Protein AF-A0A820FUW3-F1 (afdb_monomer_lite)

Radius of gyration: 14.75 Å; chains: 1; bounding box: 36×30×37 Å

Secondary structure (DSSP, 8-state):
-----GGG--EEEE-HHHHSSS-SHHHHHTTHHHHHHTT--EEEEPP-SPBP-TT--TTT--TTSBS-TTS--TTT--SGGG-

InterPro domains:
  IPR006047 Glycosyl hydrolase family 13, catalytic domain [PF00128] (18-82)
  IPR017853 Glycoside hydrolase superfamily [SSF51445] (5-83)

Structure (mmCIF, N/CA/C/O backbone):
data_AF-A0A820FUW3-F1
#
_entry.id   AF-A0A820FUW3-F1
#
loop_
_atom_site.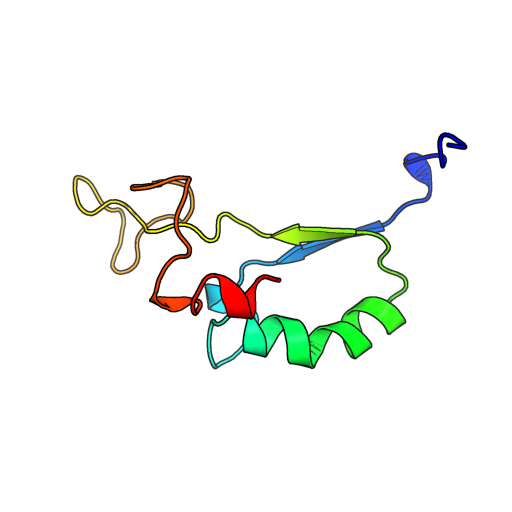group_PDB
_atom_site.id
_atom_site.type_symbol
_atom_site.label_atom_id
_atom_site.label_alt_id
_atom_site.label_comp_id
_atom_site.label_asym_id
_atom_site.label_entity_id
_atom_site.label_seq_id
_atom_site.pdbx_PDB_ins_code
_atom_site.Cartn_x
_atom_site.Cartn_y
_atom_site.Cartn_z
_atom_site.occupancy
_atom_site.B_iso_or_equiv
_atom_site.auth_seq_id
_atom_site.auth_comp_id
_atom_site.auth_asym_id
_atom_site.auth_atom_id
_atom_site.pdbx_PDB_model_num
ATOM 1 N N . MET A 1 1 ? -20.413 14.754 10.023 1.00 47.91 1 MET A N 1
ATOM 2 C CA . MET A 1 1 ? -19.173 13.973 10.208 1.00 47.91 1 MET A CA 1
ATOM 3 C C . MET A 1 1 ? -18.420 14.609 11.362 1.00 47.91 1 MET A C 1
ATOM 5 O O . MET A 1 1 ? -17.943 15.728 11.200 1.00 47.91 1 MET A O 1
ATOM 9 N N . ASN A 1 2 ? -18.424 13.989 12.546 1.00 55.31 2 ASN A N 1
ATOM 10 C CA . ASN A 1 2 ? -17.604 14.484 13.652 1.00 55.31 2 ASN A CA 1
ATOM 11 C C . ASN A 1 2 ? -16.146 14.422 13.195 1.00 55.31 2 ASN A C 1
ATOM 13 O O . ASN A 1 2 ? -15.715 13.403 12.659 1.00 55.31 2 ASN A O 1
ATOM 17 N N . LYS A 1 3 ? -15.406 15.527 13.329 1.00 59.78 3 LYS A N 1
ATOM 18 C CA . LYS A 1 3 ? -13.954 15.494 13.152 1.00 59.78 3 LYS A CA 1
ATOM 19 C C . LYS A 1 3 ? -13.394 14.702 14.329 1.00 59.78 3 LYS A C 1
ATOM 21 O O . LYS A 1 3 ? -13.122 15.281 15.376 1.00 59.78 3 LYS A O 1
ATOM 26 N N . GLU A 1 4 ? -13.298 13.386 14.160 1.00 68.00 4 GLU A N 1
ATOM 27 C CA . GLU A 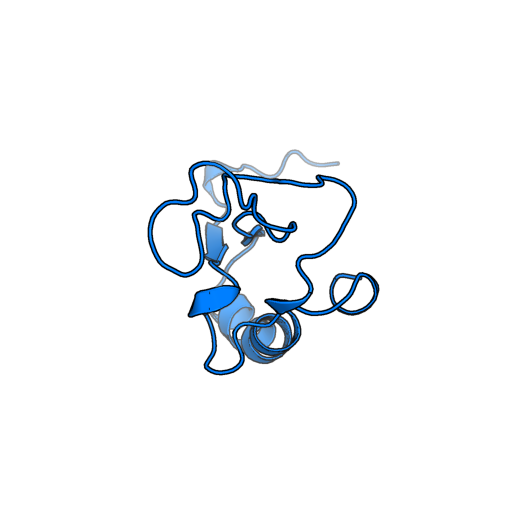1 4 ? -12.517 12.517 15.036 1.00 68.00 4 GLU A CA 1
ATOM 28 C C . GLU A 1 4 ? -11.145 13.167 15.251 1.00 68.00 4 GLU A C 1
ATOM 30 O O . GLU A 1 4 ? -10.513 13.674 14.314 1.00 68.00 4 GLU A O 1
ATOM 35 N N . ASN A 1 5 ? -10.709 13.239 16.505 1.00 85.06 5 ASN A N 1
ATOM 36 C CA . ASN A 1 5 ? -9.427 13.841 16.833 1.00 85.06 5 ASN A CA 1
ATOM 37 C C . ASN A 1 5 ? -8.311 12.911 16.342 1.00 85.06 5 ASN A C 1
ATOM 39 O O . ASN A 1 5 ? -7.972 11.944 17.016 1.00 85.06 5 ASN A O 1
ATOM 43 N N . ILE A 1 6 ? -7.704 13.245 15.199 1.00 89.44 6 ILE A N 1
ATOM 44 C CA . ILE A 1 6 ? -6.622 12.464 14.574 1.00 89.44 6 ILE A CA 1
ATOM 45 C C . ILE A 1 6 ? -5.431 12.182 15.498 1.00 89.44 6 ILE A C 1
ATOM 47 O O . ILE A 1 6 ? -4.653 11.279 15.219 1.00 89.44 6 ILE A O 1
ATOM 51 N N . ARG A 1 7 ? -5.278 12.929 16.603 1.00 91.81 7 ARG A N 1
ATOM 52 C CA . ARG A 1 7 ? -4.217 12.702 17.596 1.00 91.81 7 ARG A CA 1
ATOM 53 C C . ARG A 1 7 ? -4.379 11.395 18.376 1.00 91.81 7 ARG A C 1
ATOM 55 O O . ARG A 1 7 ? -3.410 10.962 18.986 1.00 91.81 7 ARG A O 1
ATOM 62 N N . ASN A 1 8 ? -5.571 10.799 18.361 1.00 92.75 8 ASN A N 1
ATOM 63 C CA . ASN A 1 8 ? -5.867 9.544 19.050 1.00 92.75 8 ASN A CA 1
ATOM 64 C C . ASN A 1 8 ? -6.005 8.354 18.086 1.00 92.75 8 ASN A C 1
ATOM 66 O O . ASN A 1 8 ? -6.353 7.269 18.535 1.00 92.75 8 ASN A O 1
ATOM 70 N N . LEU A 1 9 ? -5.766 8.562 16.787 1.00 94.62 9 LEU A N 1
ATOM 71 C CA . LEU A 1 9 ? -5.904 7.527 15.764 1.00 94.62 9 LEU A CA 1
ATOM 72 C C . LEU A 1 9 ? -4.546 6.892 15.456 1.00 94.62 9 LEU A C 1
ATOM 74 O O . LEU A 1 9 ? -3.523 7.578 15.390 1.00 94.62 9 LEU A O 1
ATOM 78 N N . SER A 1 10 ? -4.555 5.585 15.218 1.00 96.12 10 SER A N 1
ATOM 79 C CA . SER A 1 10 ? -3.381 4.783 14.890 1.00 96.12 10 SER A CA 1
ATOM 80 C C . SER A 1 10 ? -3.388 4.356 13.426 1.00 96.12 10 SER A C 1
ATOM 82 O O . SER A 1 10 ? -4.369 3.813 12.915 1.00 96.12 10 SER A O 1
ATOM 84 N N . PHE A 1 11 ? -2.256 4.568 12.755 1.00 97.25 11 PHE A N 1
ATOM 85 C CA . PHE A 1 11 ? -2.040 4.190 11.360 1.00 97.25 11 PHE A CA 1
ATOM 86 C C . PHE A 1 11 ? -1.088 2.999 11.271 1.00 97.25 11 PHE A C 1
ATOM 88 O O . PHE A 1 11 ? -0.037 2.987 11.913 1.00 97.25 11 PHE A O 1
ATOM 95 N N . TYR A 1 12 ? -1.414 2.032 10.417 1.00 98.31 12 TYR A N 1
ATOM 96 C CA . TYR A 1 12 ? -0.546 0.906 10.091 1.00 98.31 12 TYR A CA 1
ATOM 97 C C . TYR A 1 12 ? -0.172 0.951 8.611 1.00 98.31 12 TYR A C 1
ATOM 99 O O . TYR A 1 12 ? -1.028 0.840 7.732 1.00 98.31 12 TYR A O 1
ATOM 107 N N . CYS A 1 13 ? 1.115 1.158 8.337 1.00 98.50 13 CYS A N 1
ATOM 108 C CA . CYS A 1 13 ? 1.633 1.247 6.978 1.00 98.50 13 CYS A CA 1
ATOM 109 C C . CYS A 1 13 ? 2.046 -0.139 6.473 1.00 98.50 13 CYS A C 1
ATOM 111 O O . CYS A 1 13 ? 2.830 -0.830 7.128 1.00 98.50 13 CYS A O 1
ATOM 113 N N . ILE A 1 14 ? 1.532 -0.543 5.312 1.00 98.56 14 ILE A N 1
ATOM 114 C CA . ILE A 1 14 ? 1.747 -1.873 4.743 1.00 98.56 14 ILE A CA 1
ATOM 115 C C . ILE A 1 14 ? 2.436 -1.755 3.393 1.00 98.56 14 ILE A C 1
ATOM 117 O O . ILE A 1 14 ? 1.942 -1.115 2.464 1.00 98.56 14 ILE A O 1
ATOM 121 N N . TYR A 1 15 ? 3.556 -2.462 3.263 1.00 98.56 15 TYR A N 1
ATOM 122 C CA . TYR A 1 15 ? 4.146 -2.753 1.967 1.00 98.56 15 TYR A CA 1
ATOM 123 C C . TYR A 1 15 ? 3.662 -4.124 1.478 1.00 98.56 15 TYR A C 1
ATOM 125 O O . TYR A 1 15 ? 4.240 -5.145 1.846 1.00 98.56 15 TYR A O 1
ATOM 133 N N . THR A 1 16 ? 2.609 -4.143 0.650 1.00 98.31 16 THR A N 1
ATOM 134 C CA . THR A 1 16 ? 1.896 -5.356 0.189 1.00 98.31 16 THR A CA 1
ATOM 135 C C . THR A 1 16 ? 2.830 -6.470 -0.275 1.00 98.31 16 THR A C 1
ATOM 137 O O . THR A 1 16 ? 2.725 -7.598 0.202 1.00 98.31 16 THR A O 1
ATOM 140 N N . ARG A 1 17 ? 3.815 -6.133 -1.118 1.00 97.88 17 ARG A N 1
ATOM 141 C CA . ARG A 1 17 ? 4.822 -7.072 -1.639 1.00 97.88 17 ARG A CA 1
ATOM 142 C C . ARG A 1 17 ? 5.531 -7.887 -0.551 1.00 97.88 17 ARG A C 1
ATOM 144 O O . ARG A 1 17 ? 5.863 -9.043 -0.774 1.00 97.88 17 ARG A O 1
ATOM 151 N N . ASN A 1 18 ? 5.797 -7.269 0.597 1.00 98.19 18 ASN A N 1
ATOM 152 C CA . ASN A 1 18 ? 6.649 -7.822 1.648 1.00 98.19 18 ASN A CA 1
ATOM 153 C C . ASN A 1 18 ? 5.866 -8.217 2.908 1.00 98.19 18 ASN A C 1
ATOM 155 O O . ASN A 1 18 ? 6.463 -8.733 3.849 1.00 98.19 18 ASN A O 1
ATOM 159 N N . HIS A 1 19 ? 4.562 -7.946 2.957 1.00 98.31 19 HIS A N 1
ATOM 160 C CA . HIS A 1 19 ? 3.745 -8.180 4.145 1.00 98.31 19 HIS A CA 1
ATOM 161 C C . HIS A 1 19 ? 3.519 -9.673 4.412 1.00 98.31 19 HIS A C 1
ATOM 163 O O . HIS A 1 19 ? 3.610 -10.127 5.550 1.00 98.31 19 HIS A O 1
ATOM 169 N N . SER A 1 20 ? 3.270 -10.441 3.354 1.00 97.75 20 SER A N 1
ATOM 170 C CA . SER A 1 20 ? 3.011 -11.877 3.412 1.00 97.75 20 SER A CA 1
ATOM 171 C C . SER A 1 20 ? 3.934 -12.630 2.452 1.00 97.75 20 SER A C 1
ATOM 173 O O . SER A 1 20 ? 4.545 -12.042 1.560 1.00 97.75 20 SER A O 1
ATOM 175 N N . LYS A 1 21 ? 4.005 -13.960 2.590 1.00 97.56 21 LYS A N 1
ATOM 176 C CA . LYS A 1 21 ? 4.749 -14.809 1.642 1.00 97.56 21 LYS A CA 1
ATOM 177 C C . LYS A 1 21 ? 4.193 -14.741 0.216 1.00 97.56 21 LYS A C 1
ATOM 179 O O . LYS A 1 21 ? 4.952 -14.959 -0.720 1.00 97.56 21 LYS A O 1
ATOM 184 N N . SER A 1 22 ? 2.891 -14.485 0.058 1.00 97.25 22 SER A N 1
ATOM 185 C CA . SER A 1 22 ? 2.270 -14.358 -1.263 1.00 97.25 22 SER A CA 1
ATOM 186 C C . SER A 1 22 ? 2.545 -13.000 -1.908 1.00 97.25 22 SER A C 1
ATOM 188 O O . SER A 1 22 ? 2.531 -12.918 -3.128 1.00 97.25 22 SER A O 1
ATOM 190 N N . GLY A 1 23 ? 2.797 -11.946 -1.122 1.00 97.81 23 GLY A N 1
ATOM 191 C CA . GLY A 1 23 ? 3.065 -10.599 -1.639 1.00 97.81 23 GLY A CA 1
ATOM 192 C C . GLY A 1 23 ? 1.868 -9.939 -2.343 1.00 97.81 23 GLY A C 1
ATOM 193 O O . GLY A 1 23 ? 2.056 -9.030 -3.156 1.00 97.81 23 GLY A O 1
ATOM 194 N N . THR A 1 24 ? 0.649 -10.400 -2.042 1.00 98.31 24 THR A N 1
ATOM 195 C CA . THR A 1 24 ? -0.613 -10.000 -2.692 1.00 98.31 24 THR A CA 1
ATOM 196 C C . THR A 1 24 ? -1.552 -9.255 -1.750 1.00 98.31 24 THR A C 1
ATOM 198 O O . THR A 1 24 ? -1.395 -9.311 -0.528 1.00 98.31 24 THR A O 1
ATOM 201 N N . LEU A 1 25 ? -2.567 -8.599 -2.320 1.00 98.25 25 LEU A N 1
ATOM 202 C CA . LEU A 1 25 ? -3.665 -7.993 -1.565 1.00 98.25 25 LEU A CA 1
ATOM 203 C C . LEU A 1 25 ? -4.419 -9.035 -0.731 1.00 98.25 25 LEU A C 1
ATOM 205 O O . LEU A 1 25 ? -4.684 -8.771 0.437 1.00 98.25 25 LEU A O 1
ATOM 209 N N . GLN A 1 26 ? -4.646 -10.245 -1.256 1.00 98.12 26 GLN A N 1
ATOM 210 C CA . GLN A 1 26 ? -5.272 -11.324 -0.482 1.00 98.12 26 GLN A CA 1
ATOM 211 C C . GLN A 1 26 ? -4.480 -11.654 0.788 1.00 98.12 26 GLN A C 1
ATOM 213 O O . GLN A 1 26 ? -5.052 -11.785 1.863 1.00 98.12 26 GLN A O 1
ATOM 218 N N . GLY A 1 27 ? -3.147 -11.699 0.699 1.00 98.19 27 GLY A N 1
ATOM 219 C CA . GLY A 1 27 ? -2.313 -11.930 1.878 1.00 98.19 27 GLY A CA 1
ATOM 220 C C . GLY A 1 27 ? -2.371 -10.800 2.914 1.00 98.19 27 GLY A C 1
ATOM 221 O O . GLY A 1 27 ? -2.087 -11.049 4.080 1.00 98.19 27 GLY A O 1
ATOM 222 N N . VAL A 1 28 ? -2.730 -9.576 2.509 1.00 98.31 28 VAL A N 1
ATOM 223 C CA . VAL A 1 28 ? -3.046 -8.479 3.438 1.00 98.31 28 VAL A CA 1
ATOM 224 C C . VAL A 1 28 ? -4.441 -8.675 4.032 1.00 98.31 28 VAL A C 1
ATOM 226 O O . VAL A 1 28 ? -4.594 -8.555 5.245 1.00 98.31 28 VAL A O 1
ATOM 229 N N . ILE A 1 29 ? -5.437 -9.013 3.202 1.00 97.81 29 ILE A N 1
ATOM 230 C CA . ILE A 1 29 ? -6.830 -9.268 3.608 1.00 97.81 29 ILE A CA 1
ATOM 231 C C . ILE A 1 29 ? -6.892 -10.340 4.700 1.00 97.81 29 ILE A C 1
ATOM 233 O O . ILE A 1 29 ? -7.532 -10.134 5.733 1.00 97.81 29 ILE A O 1
ATOM 237 N N . ASP A 1 30 ? -6.165 -11.440 4.513 1.00 98.25 30 ASP A N 1
ATOM 238 C CA . ASP A 1 30 ? -6.124 -12.559 5.457 1.00 98.25 30 ASP A CA 1
ATOM 239 C C . ASP A 1 30 ? -5.574 -12.154 6.844 1.00 98.25 30 ASP A C 1
ATOM 241 O O . ASP A 1 30 ? -5.957 -12.744 7.857 1.00 98.25 30 ASP A O 1
ATOM 245 N N . ASP A 1 31 ? -4.709 -11.131 6.921 1.00 98.25 31 ASP A N 1
ATOM 246 C CA . ASP A 1 31 ? -4.109 -10.636 8.173 1.00 98.25 31 ASP A CA 1
ATOM 247 C C . ASP A 1 31 ? -4.868 -9.443 8.795 1.00 98.25 31 ASP A C 1
ATOM 249 O O . ASP A 1 31 ? -4.606 -9.066 9.944 1.00 98.25 31 ASP A O 1
ATOM 253 N N . LEU A 1 32 ? -5.867 -8.875 8.102 1.00 98.12 32 LEU A N 1
ATOM 254 C CA . LEU A 1 32 ? -6.692 -7.774 8.625 1.00 98.12 32 LEU A CA 1
ATOM 255 C C . LEU A 1 32 ? -7.291 -8.062 10.011 1.00 98.12 32 LEU A C 1
ATOM 257 O O . LEU A 1 32 ? -7.244 -7.165 10.858 1.00 98.12 32 LEU A O 1
ATOM 261 N N . PRO A 1 33 ? -7.787 -9.280 10.330 1.00 98.44 33 PRO A N 1
ATOM 262 C CA . PRO A 1 33 ? -8.290 -9.570 11.670 1.00 98.44 33 PRO A CA 1
ATOM 263 C C . PRO A 1 33 ? -7.233 -9.393 12.768 1.00 98.44 33 PRO A C 1
ATOM 265 O O . PRO A 1 33 ? -7.567 -8.998 13.885 1.00 98.44 33 PRO A O 1
ATOM 268 N N . ARG A 1 34 ? -5.956 -9.687 12.487 1.00 98.50 34 ARG A N 1
ATOM 269 C CA . ARG A 1 34 ? -4.858 -9.481 13.443 1.00 98.50 34 ARG A CA 1
ATOM 270 C C . ARG A 1 34 ? -4.553 -7.995 13.606 1.00 98.50 34 ARG A C 1
ATOM 272 O O . ARG A 1 34 ? -4.399 -7.551 14.740 1.00 98.50 34 ARG A O 1
ATOM 279 N N . ILE A 1 35 ? -4.500 -7.245 12.504 1.00 98.31 35 ILE A N 1
ATOM 280 C CA . ILE A 1 35 ? -4.248 -5.794 12.503 1.00 98.31 35 ILE A CA 1
ATOM 281 C C . ILE A 1 35 ? -5.359 -5.055 13.263 1.00 98.31 35 ILE A C 1
ATOM 283 O O . ILE A 1 35 ? -5.066 -4.221 14.116 1.00 98.31 35 ILE A O 1
ATOM 287 N N . ALA A 1 36 ? -6.624 -5.425 13.051 1.00 97.50 36 ALA A N 1
ATOM 288 C CA . ALA A 1 36 ? -7.756 -4.858 13.782 1.00 97.50 36 ALA A CA 1
ATOM 289 C C . ALA A 1 36 ? -7.653 -5.112 15.299 1.00 97.50 36 ALA A C 1
ATOM 291 O O . ALA A 1 36 ? -7.869 -4.204 16.100 1.00 97.50 36 ALA A O 1
ATOM 292 N N . ARG A 1 37 ? -7.235 -6.319 15.720 1.00 98.44 37 ARG A N 1
ATOM 293 C CA . ARG A 1 37 ? -7.008 -6.641 17.144 1.00 98.44 37 ARG A CA 1
ATOM 294 C C . ARG A 1 37 ? -5.878 -5.837 17.795 1.00 98.44 37 ARG A C 1
ATOM 296 O O . ARG A 1 37 ? -5.830 -5.779 19.019 1.00 98.44 37 ARG A O 1
ATOM 303 N N . MET A 1 38 ? -4.986 -5.220 17.017 1.00 98.06 38 MET A N 1
ATOM 304 C CA . MET A 1 38 ? -3.954 -4.314 17.541 1.00 98.06 38 MET A CA 1
ATOM 305 C C . MET A 1 38 ? -4.499 -2.915 17.884 1.00 98.06 38 MET A C 1
ATOM 307 O O . MET A 1 38 ? -3.748 -2.113 18.431 1.00 98.06 38 MET A O 1
ATOM 311 N N . GLY A 1 39 ? -5.766 -2.612 17.570 1.00 97.12 39 GLY A N 1
ATOM 312 C CA . GLY A 1 39 ? -6.354 -1.284 17.775 1.00 97.12 39 GLY A CA 1
ATOM 313 C C . GLY A 1 39 ? -5.950 -0.266 16.705 1.00 97.12 39 GLY A C 1
ATOM 314 O O . GLY A 1 39 ? -5.827 0.916 17.000 1.00 97.12 39 GLY A O 1
ATOM 315 N N . ILE A 1 40 ? -5.679 -0.727 15.480 1.00 98.12 40 ILE A N 1
ATOM 316 C CA . ILE A 1 40 ? -5.372 0.141 14.338 1.00 98.12 40 ILE A CA 1
ATOM 317 C C . ILE A 1 40 ? -6.667 0.684 13.734 1.00 98.12 40 ILE A C 1
ATOM 319 O O . ILE A 1 40 ? -7.564 -0.092 13.408 1.00 98.12 40 ILE A O 1
ATOM 323 N N . ASP A 1 41 ? -6.714 1.996 13.511 1.00 96.38 41 ASP A N 1
ATOM 324 C CA . ASP A 1 41 ? -7.868 2.682 12.923 1.00 96.38 41 ASP A CA 1
ATOM 325 C C . ASP A 1 41 ? -7.768 2.783 11.396 1.00 96.38 41 ASP A C 1
ATOM 327 O O . ASP A 1 41 ? -8.765 2.648 10.689 1.00 96.38 41 ASP A O 1
ATOM 331 N N . PHE A 1 42 ? -6.558 3.011 10.871 1.00 96.88 42 PHE A N 1
ATOM 332 C CA . PHE A 1 42 ? -6.328 3.217 9.440 1.00 96.88 42 PHE A CA 1
ATOM 333 C C . PHE A 1 42 ? -5.190 2.363 8.906 1.00 96.88 42 PHE A C 1
ATOM 335 O O . PHE A 1 42 ? -4.108 2.279 9.491 1.00 96.88 42 PHE A O 1
ATOM 342 N N . ILE A 1 43 ? -5.405 1.808 7.717 1.00 97.88 43 ILE A N 1
ATOM 343 C CA . ILE A 1 43 ? -4.357 1.165 6.933 1.00 97.88 43 ILE A CA 1
ATOM 344 C C . ILE A 1 43 ? -3.892 2.130 5.853 1.00 97.88 43 ILE A C 1
ATOM 346 O O . ILE A 1 43 ? -4.690 2.669 5.088 1.00 97.88 43 ILE A O 1
ATOM 350 N N . TRP A 1 44 ? -2.580 2.320 5.777 1.00 98.31 44 TRP A N 1
ATOM 351 C CA . TRP A 1 44 ? -1.932 3.033 4.689 1.00 98.31 44 TRP A CA 1
ATOM 352 C C . TRP A 1 44 ? -1.151 2.035 3.839 1.00 98.31 44 TRP A C 1
ATOM 354 O O . TRP A 1 44 ? -0.138 1.493 4.271 1.00 98.31 44 TRP A O 1
ATOM 364 N N . LEU A 1 45 ? -1.611 1.786 2.617 1.00 98.31 45 LEU A N 1
ATOM 365 C CA . LEU A 1 45 ? -0.851 0.981 1.668 1.00 98.31 45 LEU A CA 1
ATOM 366 C C . LEU A 1 45 ? 0.232 1.835 1.003 1.00 98.31 45 LEU A C 1
ATOM 368 O O . LEU A 1 45 ? -0.030 2.953 0.545 1.00 98.31 45 LEU A O 1
ATOM 372 N N . LEU A 1 46 ? 1.440 1.283 0.889 1.00 98.44 46 LEU A N 1
ATOM 373 C CA . LEU A 1 46 ? 2.392 1.762 -0.113 1.00 98.44 46 LEU A CA 1
ATOM 374 C C . LEU A 1 46 ? 1.790 1.599 -1.522 1.00 98.44 46 LEU A C 1
ATOM 376 O O . LEU A 1 46 ? 0.845 0.825 -1.679 1.00 98.44 46 LEU A O 1
ATOM 380 N N . PRO A 1 47 ? 2.301 2.302 -2.554 1.00 98.44 47 PRO A N 1
ATOM 381 C CA . PRO A 1 47 ? 1.703 2.235 -3.882 1.00 98.44 47 PRO A CA 1
ATOM 382 C C . PRO A 1 47 ? 1.531 0.798 -4.383 1.00 98.44 47 PRO A C 1
ATOM 384 O O . PRO A 1 47 ? 2.475 0.007 -4.371 1.00 98.44 47 PRO A O 1
ATOM 387 N N . ILE A 1 48 ? 0.318 0.495 -4.841 1.00 98.19 48 ILE A N 1
ATOM 388 C CA . ILE A 1 48 ? -0.102 -0.830 -5.321 1.00 98.19 48 ILE A CA 1
ATOM 389 C C . ILE A 1 48 ? -0.221 -0.883 -6.848 1.00 98.19 48 ILE A C 1
ATOM 391 O O . ILE A 1 48 ? -0.822 -1.802 -7.390 1.00 98.19 48 ILE A O 1
ATOM 395 N N . ASN A 1 49 ? 0.325 0.113 -7.543 1.00 98.56 49 ASN A N 1
ATOM 396 C CA . ASN A 1 49 ? 0.233 0.283 -8.991 1.00 98.56 49 ASN A CA 1
ATOM 397 C C . ASN A 1 49 ? 1.409 -0.385 -9.735 1.00 98.56 49 ASN A C 1
ATOM 399 O O . ASN A 1 49 ? 2.460 -0.613 -9.128 1.00 98.56 49 ASN A O 1
ATOM 403 N N . PRO A 1 50 ? 1.288 -0.663 -11.050 1.00 98.31 50 PRO A N 1
ATOM 404 C CA . PRO A 1 50 ? 2.390 -1.179 -11.860 1.00 98.31 50 PRO A CA 1
ATOM 405 C C . PRO A 1 50 ? 3.653 -0.312 -11.778 1.00 98.31 50 PRO A C 1
ATOM 407 O O . PRO A 1 50 ? 3.585 0.920 -11.795 1.00 98.31 50 PRO A O 1
ATOM 410 N N . ILE A 1 51 ? 4.818 -0.963 -11.737 1.00 98.19 51 ILE A N 1
ATOM 411 C CA . ILE A 1 51 ? 6.125 -0.312 -11.568 1.00 98.19 51 ILE A CA 1
ATOM 412 C C . ILE A 1 51 ? 6.824 -0.123 -12.917 1.00 98.19 51 ILE A C 1
ATOM 414 O O . ILE A 1 51 ? 6.953 -1.056 -13.711 1.00 98.19 51 ILE A O 1
ATOM 418 N N . GLY A 1 52 ? 7.363 1.075 -13.136 1.00 97.81 52 GLY A N 1
ATOM 419 C CA . GLY A 1 52 ? 8.137 1.456 -14.311 1.00 97.81 52 GLY A CA 1
ATOM 420 C C . GLY A 1 52 ? 9.338 0.544 -14.588 1.00 97.81 52 GLY A C 1
ATOM 421 O O . GLY A 1 52 ? 9.994 0.021 -13.679 1.00 97.81 52 GLY A O 1
ATOM 422 N N . LEU A 1 53 ? 9.619 0.348 -15.879 1.00 96.94 53 LEU A N 1
ATOM 423 C CA . LEU A 1 53 ? 10.740 -0.469 -16.361 1.00 96.94 53 LEU A CA 1
ATOM 424 C C . LEU A 1 53 ? 11.998 0.378 -16.611 1.00 96.94 53 LEU A C 1
ATOM 426 O O . LEU A 1 53 ? 13.101 -0.010 -16.234 1.00 96.94 53 LEU A O 1
ATOM 430 N N . THR A 1 54 ? 11.838 1.551 -17.226 1.00 97.62 54 THR A N 1
ATOM 431 C CA . THR A 1 54 ? 12.949 2.454 -17.554 1.00 97.62 54 THR A CA 1
ATOM 432 C C . THR A 1 54 ? 13.589 3.014 -16.287 1.00 97.62 54 THR A C 1
ATOM 434 O O . THR A 1 54 ? 12.889 3.519 -15.411 1.00 97.62 54 THR A O 1
ATOM 437 N N . ASN A 1 55 ? 14.924 2.952 -16.193 1.00 97.31 55 ASN A N 1
ATOM 438 C CA . ASN A 1 55 ? 15.702 3.403 -15.028 1.00 97.31 55 ASN A CA 1
ATOM 439 C C . ASN A 1 55 ? 15.275 2.742 -13.702 1.00 97.31 55 ASN A C 1
ATOM 441 O O . ASN A 1 55 ? 15.401 3.333 -12.624 1.00 97.31 55 ASN A O 1
ATOM 445 N N . ARG A 1 56 ? 14.757 1.509 -13.775 1.00 97.62 56 ARG A N 1
ATOM 446 C CA . ARG A 1 56 ? 14.358 0.728 -12.606 1.00 97.62 56 ARG A CA 1
ATOM 447 C C . ARG A 1 56 ? 15.554 0.490 -11.681 1.00 97.62 56 ARG A C 1
ATOM 449 O O . ARG A 1 56 ? 16.612 0.037 -12.108 1.00 97.62 56 ARG A O 1
ATOM 456 N N . LYS A 1 57 ? 15.355 0.750 -10.386 1.00 97.81 57 LYS A N 1
ATOM 457 C CA . LYS A 1 57 ? 16.329 0.427 -9.335 1.00 97.81 57 LYS A CA 1
ATOM 458 C C . LYS A 1 57 ? 16.132 -1.005 -8.840 1.00 97.81 57 LYS A C 1
ATOM 460 O O . LYS A 1 57 ? 15.036 -1.358 -8.407 1.00 97.81 57 LYS A O 1
ATOM 465 N N . GLY A 1 58 ? 17.203 -1.796 -8.839 1.00 96.19 58 GLY A N 1
ATOM 466 C CA . GLY A 1 58 ? 17.161 -3.195 -8.408 1.00 96.19 58 GLY A CA 1
ATOM 467 C C . GLY A 1 58 ? 16.317 -4.079 -9.332 1.00 96.19 58 GLY A C 1
ATOM 468 O O . GLY A 1 58 ? 16.015 -3.711 -10.464 1.00 96.19 58 GLY A O 1
ATOM 469 N N . THR A 1 59 ? 15.933 -5.257 -8.842 1.00 94.56 59 THR A N 1
ATOM 470 C CA . THR A 1 59 ? 15.214 -6.270 -9.634 1.00 94.56 59 THR A CA 1
ATOM 471 C C . THR A 1 59 ? 13.729 -5.937 -9.800 1.00 94.56 59 THR A C 1
ATOM 473 O O . THR A 1 59 ? 13.213 -5.902 -10.918 1.00 94.56 59 THR A O 1
ATOM 476 N N . LEU A 1 60 ? 13.048 -5.642 -8.690 1.00 95.12 60 LEU A N 1
ATOM 477 C CA . 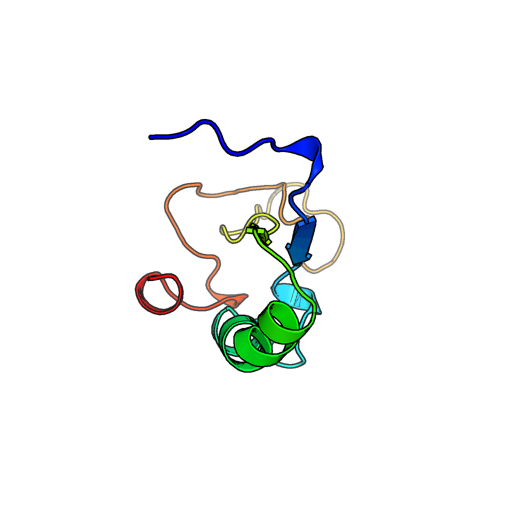LEU A 1 60 ? 11.593 -5.458 -8.644 1.00 95.12 60 LEU A CA 1
ATOM 478 C C . LEU A 1 60 ? 11.136 -3.992 -8.739 1.00 95.12 60 LEU A C 1
ATOM 480 O O . LEU A 1 60 ? 9.942 -3.724 -8.871 1.00 95.12 60 LEU A O 1
ATOM 484 N N . GLY A 1 61 ? 12.070 -3.039 -8.664 1.00 97.25 61 GLY A N 1
ATOM 485 C CA . GLY A 1 61 ? 11.773 -1.608 -8.694 1.00 97.25 61 GLY A CA 1
ATOM 486 C C . GLY A 1 61 ? 11.152 -1.052 -7.409 1.00 97.25 61 GLY A C 1
ATOM 487 O O . GLY A 1 61 ? 10.685 -1.781 -6.530 1.00 97.25 61 GLY A O 1
ATOM 488 N N . SER A 1 62 ? 11.164 0.279 -7.312 1.00 97.81 62 SER A N 1
ATOM 489 C CA . SER A 1 62 ? 10.495 1.019 -6.238 1.00 97.81 62 SER A CA 1
ATOM 490 C C . SER A 1 62 ? 8.988 1.079 -6.505 1.00 97.81 62 SER A C 1
ATOM 492 O O . SER A 1 62 ? 8.618 1.429 -7.628 1.00 97.81 62 SER A O 1
ATOM 494 N N . PRO A 1 63 ? 8.117 0.846 -5.503 1.00 97.75 63 PRO A N 1
ATOM 495 C CA . PRO A 1 63 ? 6.670 1.011 -5.672 1.00 97.75 63 PRO A CA 1
ATOM 496 C C . PRO A 1 63 ? 6.295 2.456 -6.048 1.00 97.75 63 PRO A C 1
ATOM 498 O O . PRO A 1 6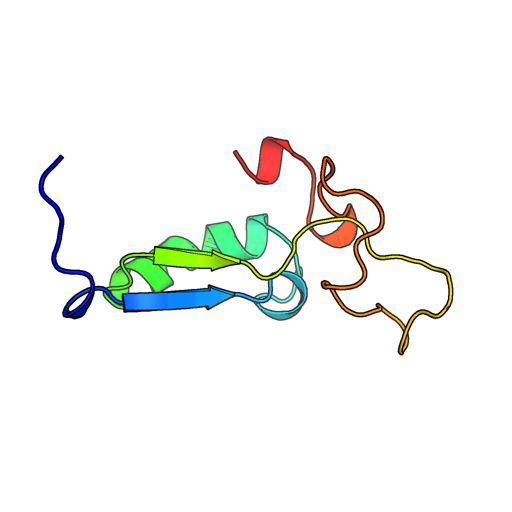3 ? 5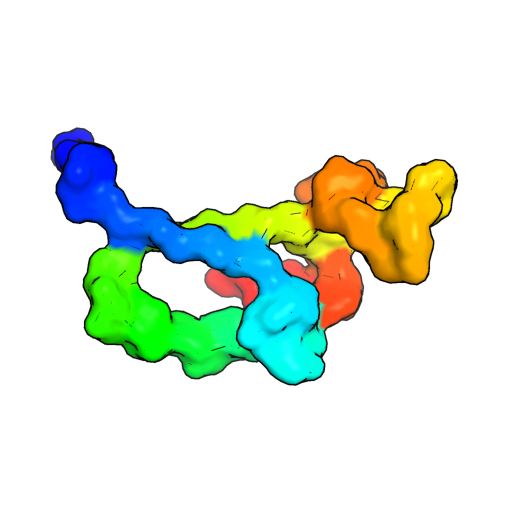.273 2.696 -6.674 1.00 97.75 63 PRO A O 1
ATOM 501 N N . TYR A 1 64 ? 7.156 3.430 -5.744 1.00 98.19 64 TYR A N 1
ATOM 502 C CA . TYR A 1 64 ? 6.942 4.840 -6.081 1.00 98.19 64 TYR A CA 1
ATOM 503 C C . TYR A 1 64 ? 7.284 5.206 -7.533 1.00 98.19 64 TYR A C 1
ATOM 505 O O . TYR A 1 64 ? 6.973 6.309 -7.975 1.00 98.19 64 TYR A O 1
ATOM 513 N N . SER A 1 65 ? 7.921 4.314 -8.293 1.00 98.19 65 SER A N 1
ATOM 514 C CA . SER A 1 65 ? 8.179 4.520 -9.722 1.00 98.19 65 SER A CA 1
ATOM 515 C C . SER A 1 65 ? 6.979 4.033 -10.532 1.00 98.19 65 SER A C 1
ATOM 517 O O . SER A 1 65 ? 7.069 3.026 -11.223 1.00 98.19 65 SER A O 1
ATOM 519 N N . ILE A 1 66 ? 5.842 4.716 -10.401 1.00 98.38 66 ILE A N 1
ATOM 520 C CA . ILE A 1 66 ? 4.549 4.260 -10.930 1.00 98.38 66 ILE A CA 1
ATOM 521 C C . ILE A 1 66 ? 4.492 4.418 -12.452 1.00 98.38 66 ILE A C 1
ATOM 523 O O . ILE A 1 66 ? 4.794 5.481 -12.991 1.00 98.38 66 ILE A O 1
ATOM 527 N N . ASN A 1 67 ? 4.084 3.35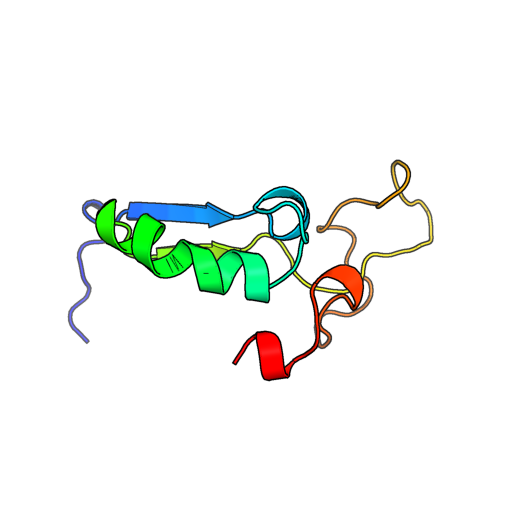4 -13.144 1.00 98.06 67 ASN A N 1
ATOM 528 C CA . ASN A 1 67 ? 3.862 3.347 -14.588 1.00 98.06 67 ASN A CA 1
ATOM 529 C C . ASN A 1 67 ? 2.421 3.723 -14.964 1.00 98.06 67 ASN A C 1
ATOM 531 O O . ASN A 1 67 ? 2.224 4.459 -15.927 1.00 98.06 67 ASN A O 1
ATOM 535 N N . ASN A 1 68 ? 1.431 3.255 -14.199 1.00 97.94 68 ASN A N 1
ATOM 536 C CA . ASN A 1 68 ? 0.020 3.544 -14.443 1.00 97.94 68 ASN A CA 1
ATOM 537 C C . ASN A 1 68 ? -0.749 3.707 -13.124 1.00 97.94 68 ASN A C 1
ATOM 539 O O . ASN A 1 68 ? -0.936 2.749 -12.384 1.00 97.94 68 ASN A O 1
ATOM 543 N N . PHE A 1 69 ? -1.236 4.916 -12.840 1.00 97.75 69 PHE A N 1
ATOM 544 C CA . PHE A 1 69 ? -1.958 5.230 -11.599 1.00 97.75 69 PHE A CA 1
ATOM 545 C C . PHE A 1 69 ? -3.375 4.638 -11.514 1.00 97.75 69 PHE A C 1
ATOM 547 O O . PHE A 1 69 ? -4.000 4.722 -10.459 1.00 97.75 69 PHE A O 1
ATOM 554 N N . ARG A 1 70 ? -3.913 4.092 -12.611 1.00 96.81 70 ARG A N 1
ATOM 555 C CA . ARG A 1 70 ? -5.299 3.594 -12.689 1.00 96.81 70 ARG A CA 1
ATOM 556 C C . ARG A 1 70 ? -5.415 2.076 -12.593 1.00 96.81 70 ARG A C 1
ATOM 558 O O . ARG A 1 70 ? -6.526 1.558 -12.605 1.00 96.81 70 ARG A O 1
ATOM 565 N N . GLU A 1 71 ? -4.291 1.377 -12.509 1.00 97.56 71 GLU A N 1
ATOM 566 C CA . GLU A 1 71 ? -4.235 -0.084 -12.500 1.00 97.56 71 GLU A CA 1
ATOM 567 C C . GLU A 1 71 ? -3.643 -0.606 -11.194 1.00 97.56 71 GLU A C 1
ATOM 569 O O . GLU A 1 71 ? -2.840 0.072 -10.547 1.00 97.56 71 GLU A O 1
ATOM 574 N N . ILE A 1 72 ? -4.019 -1.833 -10.835 1.00 98.06 72 ILE A N 1
ATOM 575 C CA . ILE A 1 72 ? -3.351 -2.617 -9.797 1.00 98.06 72 ILE A CA 1
ATOM 576 C C . ILE A 1 72 ? -2.135 -3.305 -10.415 1.00 98.06 72 ILE A C 1
ATOM 578 O O . ILE A 1 72 ? -2.190 -3.787 -11.545 1.00 98.06 72 ILE A O 1
ATOM 582 N N . ASN A 1 73 ? -1.021 -3.332 -9.683 1.00 97.69 73 ASN A N 1
ATOM 583 C CA . ASN A 1 73 ? 0.149 -4.109 -10.059 1.00 97.69 73 ASN A CA 1
ATOM 584 C C . ASN A 1 73 ? -0.254 -5.590 -10.138 1.00 97.69 73 ASN A C 1
ATOM 586 O O . ASN A 1 73 ? -0.667 -6.130 -9.110 1.00 97.69 73 ASN A O 1
ATOM 590 N N . PRO A 1 74 ? -0.084 -6.270 -11.284 1.00 96.38 74 PRO A N 1
ATOM 591 C CA . PRO A 1 74 ? -0.431 -7.684 -11.414 1.00 96.38 74 PRO A CA 1
ATOM 592 C C . PRO A 1 74 ? 0.279 -8.599 -10.404 1.00 96.38 74 PRO A C 1
ATOM 594 O O . PRO A 1 74 ? -0.241 -9.660 -10.078 1.00 96.38 74 PRO A O 1
ATOM 597 N N . GLU A 1 75 ? 1.439 -8.188 -9.866 1.00 95.50 75 GLU A N 1
ATOM 598 C CA . GLU A 1 75 ? 2.119 -8.901 -8.768 1.00 95.50 75 GLU A CA 1
ATOM 599 C C . GLU A 1 75 ? 1.301 -8.923 -7.464 1.00 95.50 75 GLU A C 1
ATOM 601 O O . GLU A 1 75 ? 1.536 -9.769 -6.606 1.00 95.50 75 GLU A O 1
ATOM 606 N N . HIS A 1 76 ? 0.372 -7.982 -7.285 1.00 97.44 76 HIS A N 1
ATOM 607 C CA . HIS A 1 76 ? -0.457 -7.870 -6.086 1.00 97.44 76 HIS A CA 1
ATOM 608 C C . HIS A 1 76 ? -1.852 -8.476 -6.245 1.00 97.44 76 HIS A C 1
ATOM 610 O O . HIS A 1 76 ? -2.496 -8.724 -5.224 1.00 97.44 76 HIS A O 1
ATOM 616 N N . GLY A 1 77 ? -2.300 -8.714 -7.479 1.00 95.81 77 GLY A N 1
ATOM 617 C CA . GLY A 1 77 ? -3.648 -9.171 -7.800 1.00 95.81 77 GLY A CA 1
ATOM 618 C C . GLY A 1 77 ? -4.294 -8.327 -8.898 1.00 95.81 77 GLY A C 1
ATOM 619 O O . GLY A 1 77 ? -3.618 -7.785 -9.774 1.00 95.81 77 GLY A O 1
ATOM 620 N N . ASN A 1 78 ? -5.615 -8.219 -8.847 1.00 95.94 78 ASN A N 1
ATOM 621 C CA . ASN A 1 78 ? -6.441 -7.448 -9.770 1.00 95.94 78 ASN A CA 1
ATOM 622 C C . ASN A 1 78 ? -7.277 -6.384 -9.023 1.00 95.94 78 ASN A C 1
ATOM 624 O O . ASN A 1 78 ? -7.135 -6.190 -7.818 1.00 95.94 78 ASN A O 1
ATOM 628 N N . LEU A 1 79 ? -8.120 -5.643 -9.750 1.00 95.12 79 LEU A N 1
ATOM 629 C CA . LEU A 1 79 ? -8.935 -4.574 -9.162 1.00 95.12 79 LEU A CA 1
ATOM 630 C C . LEU A 1 79 ? -10.026 -5.092 -8.212 1.00 95.12 79 LEU A C 1
ATOM 632 O O . LEU A 1 79 ? -10.365 -4.391 -7.264 1.00 95.12 79 LEU A O 1
ATOM 636 N N . ASP A 1 80 ? -10.574 -6.281 -8.456 1.00 95.94 80 ASP A N 1
ATOM 637 C CA . ASP A 1 80 ? -11.579 -6.891 -7.584 1.00 95.94 80 ASP A CA 1
ATOM 638 C C . ASP A 1 80 ? -10.968 -7.335 -6.253 1.00 95.94 80 ASP A C 1
ATOM 640 O O . ASP A 1 80 ? -11.613 -7.175 -5.226 1.00 95.94 80 ASP A O 1
ATOM 644 N N . ASP A 1 81 ? -9.696 -7.749 -6.240 1.00 92.44 81 ASP A N 1
ATOM 645 C CA . ASP A 1 81 ? -8.967 -8.062 -5.000 1.00 92.44 81 ASP A CA 1
ATOM 646 C C . ASP A 1 81 ? -8.755 -6.825 -4.097 1.00 92.44 81 ASP A C 1
ATOM 648 O O . ASP A 1 81 ? -8.346 -6.961 -2.945 1.00 92.44 81 ASP A O 1
ATOM 652 N N . PHE A 1 82 ? -8.967 -5.608 -4.615 1.00 93.62 82 PHE A N 1
ATOM 653 C CA . PHE A 1 82 ? -8.834 -4.353 -3.864 1.00 93.62 82 PHE A CA 1
ATOM 654 C C . PHE A 1 82 ? -10.169 -3.801 -3.335 1.00 93.62 82 PHE A C 1
ATOM 656 O O . PHE A 1 82 ? -10.157 -2.900 -2.493 1.00 93.62 82 PHE A O 1
ATOM 663 N N . ARG A 1 83 ? -11.303 -4.275 -3.860 1.00 88.94 83 ARG A N 1
ATOM 664 C CA . ARG A 1 83 ? -12.644 -3.773 -3.519 1.00 88.94 83 ARG A CA 1
ATOM 665 C C . ARG A 1 83 ? -13.150 -4.346 -2.201 1.00 88.94 83 ARG A C 1
ATOM 667 O O . ARG A 1 83 ? -13.849 -3.578 -1.503 1.00 88.94 83 ARG A O 1
#

Sequence (83 aa):
MNKENIRNLSFYCIYTRNHSKSGTLQGVIDDLPRIARMGIDFIWLLPINPIGLTNRKGTLGSPYSINNFREINPEHGNLDDFR

Foldseek 3Di:
DPPDDCVPAAEDEDAQQPQDPLSALVRVVVCVVVVVVVVHDYYHYQQQAAADDPPADPDRGDSVRHPDNVWGHVSHPGPVSVD

pLDDT: mean 95.07, std 8.85, range [47.91, 98.56]

Organism: NCBI:txid392033